Protein AF-A0A0R0KLQ6-F1 (afdb_monomer_lite)

InterPro domains:
  IPR012876 Protein of unknown function DUF1677, plant [PF07911] (2-81)
  IPR012876 Protein of unknown function DUF1677, plant [PTHR33108] (2-115)

Organism: Glycine max (NCBI:txid3847)

Sequence (141 aa):
MCTPAYIERIRQRYFGKWVCGLCAEAVKDEIVRSERVVCTQKAMAKHMNFYKNFKASGPHPNPTVHLISALRQILRRTLDSPRVRSTPKSPTKTRTKIHGSVLTTSESCFPTSLKGCDEGNTWVISWIKMEAGSRNKDKKI

Secondary structure (DSSP, 8-state):
---HHHHHHHHHHTTT----HHHHHHHHHHHHH-SS---HHHHHHHHHHHHHHHHHT-S-SSHHHHHHHHHHHHHHHHHHS-------------------------S-------TT-HHHHHHHHHHHHHHHHHHTGGG--

pLDDT: mean 73.84, std 19.43, range [35.34, 96.62]

Radius of gyration: 21.54 Å; chains: 1; bounding box: 51×51×46 Å

Structure (mmCIF, N/CA/C/O backbone):
data_AF-A0A0R0KLQ6-F1
#
_entry.id   AF-A0A0R0KLQ6-F1
#
loop_
_atom_site.group_PDB
_atom_site.id
_atom_site.type_symbol
_atom_site.label_atom_id
_atom_site.label_alt_id
_atom_site.label_comp_id
_atom_site.label_asym_id
_atom_site.label_entity_id
_atom_site.label_seq_id
_atom_site.pdbx_PDB_ins_code
_atom_site.Cartn_x
_atom_site.Cartn_y
_atom_site.Cartn_z
_atom_site.occupancy
_atom_site.B_iso_or_equiv
_atom_site.auth_seq_id
_atom_site.auth_comp_id
_atom_site.auth_asym_id
_atom_site.auth_atom_id
_atom_site.pdbx_PDB_model_num
ATOM 1 N N . MET A 1 1 ? -7.069 19.424 4.698 1.00 67.56 1 MET A N 1
ATOM 2 C CA . MET A 1 1 ? -8.050 19.223 3.606 1.00 67.56 1 MET A CA 1
ATOM 3 C C . MET A 1 1 ? -7.416 18.382 2.509 1.00 67.56 1 MET A C 1
ATOM 5 O O . MET A 1 1 ? -6.259 18.619 2.184 1.00 67.56 1 MET A O 1
ATOM 9 N N . CYS A 1 2 ? -8.128 17.390 1.971 1.00 84.31 2 CYS A N 1
ATOM 10 C CA . CYS A 1 2 ? -7.667 16.621 0.811 1.00 84.31 2 CYS A CA 1
ATOM 11 C C . CYS A 1 2 ? -7.898 17.458 -0.457 1.00 84.31 2 CYS A C 1
ATOM 13 O O . CYS A 1 2 ? -9.034 17.851 -0.714 1.00 84.31 2 CYS A O 1
ATOM 15 N N . THR A 1 3 ? -6.850 17.782 -1.220 1.00 91.88 3 THR A N 1
ATOM 16 C CA . THR A 1 3 ? -6.998 18.623 -2.419 1.00 91.88 3 THR A CA 1
ATOM 17 C C . THR A 1 3 ? -7.468 17.794 -3.620 1.00 91.88 3 THR A C 1
ATOM 19 O O . THR A 1 3 ? -7.021 16.654 -3.775 1.00 91.88 3 THR A O 1
ATOM 22 N N . PRO A 1 4 ? -8.300 18.347 -4.524 1.00 91.81 4 PRO A N 1
ATOM 23 C CA . PRO A 1 4 ? -8.695 17.654 -5.754 1.00 91.81 4 PRO A CA 1
ATOM 24 C C . PRO A 1 4 ? -7.488 17.154 -6.564 1.00 91.81 4 PRO A C 1
ATOM 26 O O . PRO A 1 4 ? -7.473 16.016 -7.021 1.00 91.81 4 PRO A O 1
ATOM 29 N N . ALA A 1 5 ? -6.418 17.954 -6.629 1.00 92.06 5 ALA A N 1
ATOM 30 C CA . ALA A 1 5 ? -5.162 17.578 -7.275 1.00 92.06 5 ALA A CA 1
ATOM 31 C C . ALA A 1 5 ? -4.455 16.384 -6.603 1.00 92.06 5 ALA A C 1
ATOM 33 O O . ALA A 1 5 ? -3.784 15.600 -7.270 1.00 92.06 5 ALA A O 1
ATOM 34 N N . TYR A 1 6 ? -4.568 16.222 -5.279 1.00 88.62 6 TYR A N 1
ATOM 35 C CA . TYR A 1 6 ? -4.061 15.028 -4.599 1.00 88.62 6 TYR A CA 1
ATOM 36 C C . TYR A 1 6 ? -4.890 13.793 -4.967 1.00 88.62 6 TYR A C 1
ATOM 38 O O . TYR A 1 6 ? -4.316 12.768 -5.327 1.00 88.62 6 TYR A O 1
ATOM 46 N N . ILE A 1 7 ? -6.223 13.900 -4.933 1.00 89.44 7 ILE A N 1
ATOM 47 C CA . ILE A 1 7 ? -7.140 12.799 -5.272 1.00 89.44 7 ILE A CA 1
ATOM 48 C C . ILE A 1 7 ? -6.895 12.314 -6.702 1.00 89.44 7 ILE A C 1
ATOM 50 O O . ILE A 1 7 ? -6.777 11.110 -6.930 1.00 89.44 7 ILE A O 1
ATOM 54 N N . GLU A 1 8 ? -6.770 13.247 -7.644 1.00 91.62 8 GLU A N 1
ATOM 55 C CA . GLU A 1 8 ? -6.558 12.938 -9.054 1.00 91.62 8 GLU A CA 1
ATOM 56 C C . GLU A 1 8 ? -5.233 12.199 -9.278 1.00 91.62 8 GLU A C 1
ATOM 58 O O . GLU A 1 8 ? -5.210 11.148 -9.914 1.00 91.62 8 GLU A O 1
ATOM 63 N N . ARG A 1 9 ? -4.142 12.637 -8.635 1.00 89.38 9 ARG A N 1
ATOM 64 C CA . ARG A 1 9 ? -2.854 11.921 -8.694 1.00 89.38 9 ARG A CA 1
ATOM 65 C C . ARG A 1 9 ? -2.939 10.489 -8.169 1.00 89.38 9 ARG A C 1
ATOM 67 O O . ARG A 1 9 ? -2.301 9.600 -8.729 1.00 89.38 9 ARG A O 1
ATOM 74 N N . ILE A 1 10 ? -3.688 10.255 -7.089 1.00 90.00 10 ILE A N 1
ATOM 75 C CA . ILE A 1 10 ? -3.882 8.902 -6.544 1.00 90.00 10 ILE A CA 1
ATOM 76 C C . ILE A 1 10 ? -4.665 8.042 -7.538 1.00 90.00 10 ILE A C 1
ATOM 78 O O . ILE A 1 10 ? -4.243 6.925 -7.832 1.00 90.00 10 ILE A O 1
ATOM 82 N N . ARG A 1 11 ? -5.757 8.566 -8.106 1.00 89.94 11 ARG A N 1
ATOM 83 C CA . ARG A 1 11 ? -6.557 7.849 -9.109 1.00 89.94 11 ARG A CA 1
ATOM 84 C C . ARG A 1 11 ? -5.743 7.513 -10.355 1.00 89.94 11 ARG A C 1
ATOM 86 O O . ARG A 1 11 ? -5.799 6.373 -10.801 1.00 89.94 11 ARG A O 1
ATOM 93 N N . GLN A 1 12 ? -4.948 8.447 -10.866 1.00 89.56 12 GLN A N 1
ATOM 94 C CA . GLN A 1 12 ? -4.078 8.208 -12.020 1.00 89.56 12 GLN A CA 1
ATOM 95 C C . GLN A 1 12 ? -3.038 7.120 -11.733 1.00 89.56 12 GLN A C 1
ATOM 97 O O . GLN A 1 12 ? -2.872 6.191 -12.516 1.00 89.56 12 GLN A O 1
ATOM 102 N N . ARG A 1 13 ? -2.375 7.185 -10.573 1.00 87.19 13 ARG A N 1
ATOM 103 C CA . ARG A 1 13 ? -1.311 6.237 -10.207 1.00 87.19 13 ARG A CA 1
ATOM 104 C C . ARG A 1 13 ? -1.813 4.818 -9.955 1.00 87.19 13 ARG A C 1
ATOM 106 O O . ARG A 1 13 ? -1.105 3.857 -10.236 1.00 87.19 13 ARG A O 1
ATOM 113 N N . TYR A 1 14 ? -3.004 4.693 -9.381 1.00 88.94 14 TYR A N 1
ATOM 114 C CA . TYR A 1 14 ? -3.546 3.422 -8.910 1.00 88.94 14 TYR A CA 1
ATOM 115 C C . TYR A 1 14 ? -4.765 2.971 -9.726 1.00 88.94 14 TYR A C 1
ATOM 117 O O . TYR A 1 14 ? -5.658 2.315 -9.191 1.00 88.94 14 TYR A O 1
ATOM 125 N N . PHE A 1 15 ? -4.821 3.302 -11.021 1.00 87.50 15 PHE A N 1
ATOM 126 C CA . PHE A 1 15 ? -5.855 2.825 -11.958 1.00 87.50 15 PHE A CA 1
ATOM 127 C C . PHE A 1 15 ? -7.290 3.047 -11.443 1.00 87.50 15 PHE A C 1
ATOM 129 O O . PHE A 1 15 ? -8.132 2.145 -11.433 1.00 87.50 15 PHE A O 1
ATOM 136 N N . GLY A 1 16 ? -7.549 4.2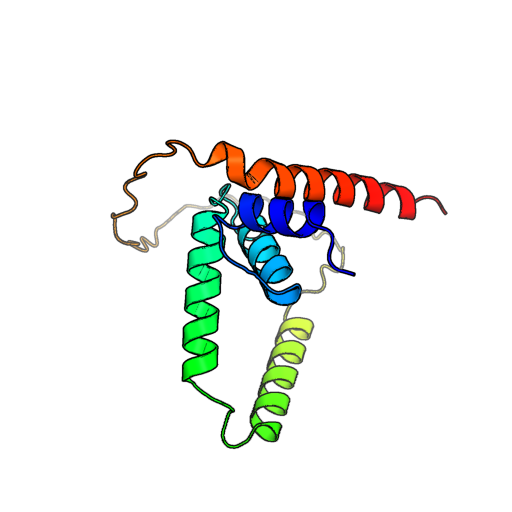41 -10.913 1.00 89.06 16 GLY A N 1
ATOM 137 C CA . GLY A 1 16 ? -8.827 4.647 -10.333 1.00 89.06 16 GLY A CA 1
ATOM 138 C C . GLY A 1 16 ? -9.137 4.044 -8.958 1.00 89.06 16 GLY A C 1
ATOM 139 O O . GLY A 1 16 ? -10.199 4.321 -8.402 1.00 89.06 16 GLY A O 1
ATOM 140 N N . LYS A 1 17 ? -8.248 3.228 -8.378 1.00 88.31 17 LYS A N 1
ATOM 141 C CA . LYS A 1 17 ? -8.435 2.638 -7.046 1.00 88.31 17 LYS A CA 1
ATOM 142 C C . LYS A 1 17 ? -7.932 3.574 -5.953 1.00 88.31 17 LYS A C 1
ATOM 144 O O . LYS A 1 17 ? -6.876 4.189 -6.069 1.00 88.31 17 LYS A O 1
ATOM 149 N N . TRP A 1 18 ? -8.682 3.640 -4.857 1.00 89.81 18 TRP A N 1
ATOM 150 C CA . TRP A 1 18 ? -8.233 4.318 -3.648 1.00 89.81 18 TRP A CA 1
ATOM 151 C C . TRP A 1 18 ? -7.315 3.401 -2.840 1.00 89.81 18 TRP A C 1
ATOM 153 O O . TRP A 1 18 ? -7.645 2.238 -2.608 1.00 89.81 18 TRP A O 1
ATOM 163 N N . VAL A 1 19 ? -6.168 3.928 -2.416 1.00 89.69 19 VAL A N 1
ATOM 164 C CA . VAL A 1 19 ? -5.125 3.181 -1.706 1.00 89.69 19 VAL A CA 1
ATOM 165 C C . VAL A 1 19 ? -4.694 3.995 -0.487 1.00 89.69 19 VAL A C 1
ATOM 167 O O . VAL A 1 19 ? -4.466 5.200 -0.598 1.00 89.69 19 VAL A O 1
ATOM 170 N N . CYS A 1 20 ? -4.604 3.363 0.687 1.00 91.06 20 CYS A N 1
ATOM 171 C CA . CYS A 1 20 ? -4.104 4.030 1.892 1.00 91.06 20 CYS A CA 1
ATOM 172 C C . CYS A 1 20 ? -2.572 4.178 1.853 1.00 91.06 20 CYS A C 1
ATOM 174 O O . CYS A 1 20 ? -1.898 3.473 1.104 1.00 91.06 20 CYS A O 1
ATOM 176 N N . GLY A 1 21 ? -2.010 5.057 2.691 1.00 90.50 21 GLY A N 1
ATOM 177 C CA . GLY A 1 21 ? -0.566 5.336 2.699 1.00 90.50 21 GLY A CA 1
ATOM 178 C C . GLY A 1 21 ? 0.310 4.086 2.862 1.00 90.50 21 GLY A C 1
ATOM 179 O O . GLY A 1 21 ? 1.273 3.917 2.126 1.00 90.50 21 GLY A O 1
ATOM 180 N N . LEU A 1 22 ? -0.070 3.157 3.745 1.00 92.69 22 LEU A N 1
ATOM 181 C CA . LEU A 1 22 ? 0.693 1.920 3.965 1.00 92.69 22 LEU A CA 1
ATOM 182 C C . LEU A 1 22 ? 0.636 0.963 2.768 1.00 92.69 22 LEU A C 1
ATOM 184 O O . LEU A 1 22 ? 1.645 0.370 2.399 1.00 92.69 22 LEU A O 1
ATOM 188 N N . CYS A 1 23 ? -0.530 0.829 2.133 1.00 93.06 23 CYS A N 1
ATOM 189 C CA . CYS A 1 23 ? -0.666 0.006 0.930 1.00 93.06 23 CYS A CA 1
ATOM 190 C C . CYS A 1 23 ? 0.104 0.619 -0.250 1.00 93.06 23 CYS A C 1
ATOM 192 O O . CYS A 1 23 ? 0.663 -0.111 -1.061 1.00 93.06 23 CYS A O 1
ATOM 194 N N . ALA A 1 24 ? 0.166 1.951 -0.339 1.00 92.06 24 ALA A N 1
ATOM 195 C CA . ALA A 1 24 ? 0.958 2.651 -1.346 1.00 92.06 24 ALA A CA 1
ATOM 196 C C . ALA A 1 24 ? 2.460 2.350 -1.203 1.00 92.06 24 ALA A C 1
ATOM 198 O O . ALA A 1 24 ? 3.110 2.029 -2.198 1.00 92.06 24 ALA A O 1
ATOM 199 N N . GLU A 1 25 ? 2.993 2.390 0.022 1.00 92.69 25 GLU A N 1
ATOM 200 C CA . GLU A 1 25 ? 4.386 2.006 0.288 1.00 92.69 25 GLU A CA 1
ATOM 201 C C . GLU A 1 25 ? 4.628 0.520 -0.000 1.00 92.69 25 GLU A C 1
ATOM 203 O O . GLU A 1 25 ? 5.575 0.181 -0.700 1.00 92.69 25 GLU A O 1
ATOM 208 N N . ALA A 1 26 ? 3.719 -0.371 0.400 1.00 92.62 26 ALA A N 1
ATOM 209 C CA . ALA A 1 26 ? 3.858 -1.799 0.113 1.00 92.62 26 ALA A CA 1
ATOM 210 C C . ALA A 1 26 ? 3.816 -2.129 -1.395 1.00 92.62 26 ALA A C 1
ATOM 212 O O . ALA A 1 26 ? 4.521 -3.027 -1.858 1.00 92.62 26 ALA A O 1
ATOM 213 N N . VAL A 1 27 ? 3.009 -1.408 -2.185 1.00 90.62 27 VAL A N 1
ATOM 214 C CA . VAL A 1 27 ? 3.013 -1.528 -3.654 1.00 90.62 27 VAL A CA 1
ATOM 215 C C . VAL A 1 27 ? 4.335 -1.029 -4.229 1.00 90.62 27 VAL A C 1
ATOM 217 O O . VAL A 1 27 ? 4.884 -1.674 -5.120 1.00 90.62 27 VAL A O 1
ATOM 220 N N . LYS A 1 28 ? 4.865 0.084 -3.714 1.00 88.62 28 LYS A N 1
ATOM 221 C CA . LYS A 1 28 ? 6.174 0.609 -4.113 1.00 88.62 28 LYS A CA 1
ATOM 222 C C . LYS A 1 28 ? 7.285 -0.407 -3.828 1.00 88.62 28 LYS A C 1
ATOM 224 O O . LYS A 1 28 ? 8.072 -0.700 -4.724 1.00 88.62 28 LYS A O 1
ATOM 229 N N . ASP A 1 29 ? 7.281 -1.014 -2.644 1.00 89.19 29 ASP A N 1
ATOM 230 C CA . ASP A 1 29 ? 8.225 -2.065 -2.259 1.00 89.19 29 ASP A CA 1
ATOM 231 C C . ASP A 1 29 ? 8.107 -3.311 -3.146 1.00 89.19 29 ASP A C 1
ATOM 233 O O . ASP A 1 29 ? 9.121 -3.891 -3.524 1.00 89.19 29 ASP A O 1
ATOM 237 N N . GLU A 1 30 ? 6.896 -3.730 -3.533 1.00 88.38 30 GLU A N 1
ATOM 238 C CA . GLU A 1 30 ? 6.706 -4.851 -4.470 1.00 88.38 30 GLU A CA 1
ATOM 239 C C . GLU A 1 30 ? 7.277 -4.540 -5.864 1.00 88.38 30 GLU A C 1
ATOM 241 O O . GLU A 1 30 ? 7.830 -5.436 -6.509 1.00 88.38 30 GLU A O 1
ATOM 246 N N . ILE A 1 31 ? 7.171 -3.287 -6.326 1.00 86.31 31 ILE A N 1
ATOM 247 C CA . ILE A 1 31 ? 7.758 -2.841 -7.599 1.00 86.31 31 ILE A CA 1
ATOM 248 C C . ILE A 1 31 ? 9.287 -2.850 -7.504 1.00 86.31 31 ILE A C 1
ATOM 250 O O . ILE A 1 31 ? 9.930 -3.392 -8.395 1.00 86.31 31 ILE A O 1
ATOM 254 N N . VAL A 1 32 ? 9.864 -2.316 -6.420 1.00 85.19 32 VAL A N 1
ATOM 255 C CA . VAL A 1 32 ? 11.323 -2.283 -6.193 1.00 85.19 32 VAL A CA 1
ATOM 256 C C . VAL A 1 32 ? 11.905 -3.687 -6.021 1.00 85.19 32 VAL A C 1
ATOM 258 O O . VAL A 1 32 ? 12.968 -3.987 -6.555 1.00 85.19 32 VAL A O 1
ATOM 261 N N . ARG A 1 33 ? 11.219 -4.562 -5.277 1.00 83.56 33 ARG A N 1
ATOM 262 C CA . ARG A 1 33 ? 11.663 -5.943 -5.033 1.00 83.56 33 ARG A CA 1
ATOM 263 C C . ARG A 1 33 ? 11.607 -6.804 -6.291 1.00 83.56 33 ARG A C 1
ATOM 265 O O . ARG A 1 33 ? 12.308 -7.810 -6.380 1.00 83.56 33 ARG A O 1
ATOM 272 N N . SER A 1 34 ? 10.750 -6.461 -7.243 1.00 77.00 34 SER A N 1
ATOM 273 C CA . SER A 1 34 ? 10.716 -7.168 -8.511 1.00 77.00 34 SER A CA 1
ATOM 274 C C . SER A 1 34 ? 11.926 -6.742 -9.348 1.00 77.00 34 SER A C 1
ATOM 276 O O . SER A 1 34 ? 11.978 -5.623 -9.835 1.00 77.00 34 SER A O 1
ATOM 278 N N . GLU A 1 35 ? 12.896 -7.641 -9.550 1.00 68.44 35 GLU A N 1
ATOM 279 C CA . GLU A 1 35 ? 14.071 -7.381 -10.411 1.00 68.44 35 GLU A CA 1
ATOM 280 C C . GLU A 1 35 ? 13.677 -7.012 -11.849 1.00 68.44 35 GLU A C 1
ATOM 282 O O . GLU A 1 35 ? 14.393 -6.317 -12.566 1.00 68.44 35 GLU A O 1
ATOM 287 N N . ARG A 1 36 ? 12.503 -7.483 -12.276 1.00 68.19 36 ARG A N 1
ATOM 288 C CA . ARG A 1 36 ? 11.861 -7.058 -13.516 1.00 68.19 36 ARG A CA 1
ATOM 289 C C . ARG A 1 36 ? 11.031 -5.827 -13.209 1.00 68.19 36 ARG A C 1
ATOM 291 O O . ARG A 1 36 ? 10.325 -5.836 -12.207 1.00 68.19 36 ARG A O 1
ATOM 298 N N . VAL A 1 37 ? 11.038 -4.848 -14.113 1.00 64.12 37 VAL A N 1
ATOM 299 C CA . VAL A 1 37 ? 10.129 -3.690 -14.117 1.00 64.12 37 VAL A CA 1
ATOM 300 C C . VAL A 1 37 ? 8.681 -4.203 -14.112 1.00 64.1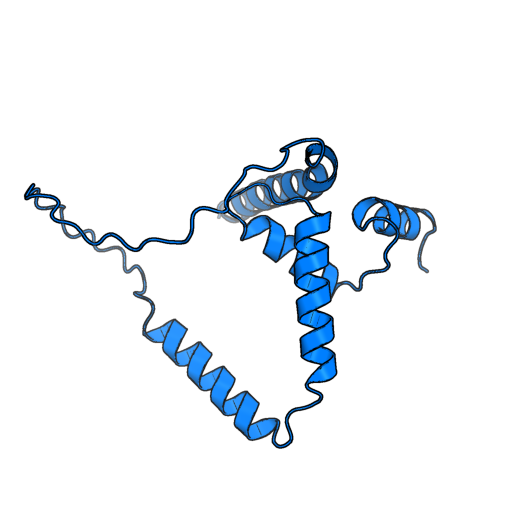2 37 VAL A C 1
ATOM 302 O O . VAL A 1 37 ? 8.051 -4.400 -15.148 1.00 64.12 37 VAL A O 1
ATOM 305 N N . VAL A 1 38 ? 8.162 -4.546 -12.933 1.00 69.69 38 VAL A N 1
ATOM 306 C CA . VAL A 1 38 ? 6.826 -5.106 -12.779 1.00 69.69 38 VAL A CA 1
ATOM 307 C C . VAL A 1 38 ? 5.860 -3.952 -12.912 1.00 69.69 38 VAL A C 1
ATOM 309 O O . VAL A 1 38 ? 5.998 -2.928 -12.253 1.00 69.69 38 VAL A O 1
ATOM 312 N N . CYS A 1 39 ? 4.882 -4.122 -13.793 1.00 78.88 39 CYS A N 1
ATOM 313 C CA . CYS A 1 39 ? 3.801 -3.171 -13.990 1.00 78.88 39 CYS A CA 1
ATOM 314 C C . CYS A 1 39 ? 3.176 -2.778 -12.648 1.00 78.88 39 CYS A C 1
ATOM 316 O O . CYS A 1 39 ? 2.809 -3.667 -11.872 1.00 78.88 39 CYS A O 1
ATOM 318 N N . THR A 1 40 ? 2.984 -1.481 -12.400 1.00 82.44 40 THR A N 1
ATOM 319 C CA . THR A 1 40 ? 2.310 -0.992 -11.184 1.00 82.44 40 THR A CA 1
ATOM 320 C C . THR A 1 40 ? 0.981 -1.717 -10.961 1.00 82.44 40 THR A C 1
ATOM 322 O O . THR A 1 40 ? 0.708 -2.165 -9.852 1.00 82.44 40 THR A O 1
ATOM 325 N N . GLN A 1 41 ? 0.209 -1.978 -12.022 1.00 86.00 41 GLN A N 1
ATOM 326 C CA . GLN A 1 41 ? -1.043 -2.737 -11.935 1.00 86.00 41 GLN A CA 1
ATOM 327 C C . GLN A 1 41 ? -0.847 -4.159 -11.391 1.00 86.00 41 GLN A C 1
ATOM 329 O O . GLN A 1 41 ? -1.643 -4.638 -10.585 1.00 86.00 41 GLN A O 1
ATOM 334 N N . LYS A 1 42 ? 0.226 -4.843 -11.803 1.00 87.44 42 LYS A N 1
ATOM 335 C CA . LYS A 1 42 ? 0.540 -6.206 -11.359 1.00 87.44 42 LYS A CA 1
ATOM 336 C C . LYS A 1 42 ? 1.029 -6.221 -9.913 1.00 87.44 42 LYS A C 1
ATOM 338 O O . LYS A 1 42 ? 0.607 -7.087 -9.150 1.00 87.44 42 LYS A O 1
ATOM 343 N N . ALA A 1 43 ? 1.870 -5.264 -9.521 1.00 89.25 43 ALA A N 1
ATOM 344 C CA . ALA A 1 43 ? 2.293 -5.101 -8.130 1.00 89.25 43 ALA A CA 1
ATOM 345 C C . ALA A 1 43 ? 1.098 -4.795 -7.214 1.00 89.25 43 ALA A C 1
ATOM 347 O O . ALA A 1 43 ? 0.921 -5.435 -6.178 1.00 89.25 43 ALA A O 1
ATOM 348 N N . MET A 1 44 ? 0.208 -3.902 -7.650 1.00 89.56 44 MET A N 1
ATOM 349 C CA . MET A 1 44 ? -1.052 -3.624 -6.969 1.00 89.56 44 MET A CA 1
ATOM 350 C C . MET A 1 44 ? -1.947 -4.852 -6.854 1.00 89.56 44 MET A C 1
ATOM 352 O O . MET A 1 44 ? -2.466 -5.116 -5.776 1.00 89.56 44 MET A O 1
ATOM 356 N N . ALA A 1 45 ? -2.148 -5.605 -7.938 1.00 89.56 45 ALA A N 1
ATOM 357 C CA . ALA A 1 45 ? -3.004 -6.788 -7.925 1.00 89.56 45 ALA A CA 1
ATOM 358 C C . ALA A 1 45 ? -2.478 -7.848 -6.947 1.00 89.56 45 ALA A C 1
ATOM 360 O O . ALA A 1 45 ? -3.246 -8.386 -6.149 1.00 89.56 45 ALA A O 1
ATOM 361 N N . LYS A 1 46 ? -1.160 -8.088 -6.951 1.00 89.62 46 LYS A N 1
ATOM 362 C CA . LYS A 1 46 ? -0.494 -8.958 -5.973 1.00 89.62 46 LYS A CA 1
ATOM 363 C C . LYS A 1 46 ? -0.722 -8.474 -4.542 1.00 89.62 46 LYS A C 1
ATOM 365 O O . LYS A 1 46 ? -1.157 -9.259 -3.702 1.00 89.62 46 LYS A O 1
ATOM 370 N N . HIS A 1 47 ? -0.469 -7.192 -4.275 1.00 92.12 47 HIS A N 1
ATOM 371 C CA . HIS A 1 47 ? -0.639 -6.622 -2.942 1.00 92.12 47 HIS A CA 1
ATOM 372 C C . HIS A 1 47 ? -2.102 -6.665 -2.479 1.00 92.12 47 HIS A C 1
ATOM 374 O O . HIS A 1 47 ? -2.382 -7.053 -1.350 1.00 92.12 47 HIS A O 1
ATOM 380 N N . MET A 1 48 ? -3.055 -6.345 -3.355 1.00 90.62 48 MET A N 1
ATOM 381 C CA . MET A 1 48 ? -4.482 -6.376 -3.035 1.00 90.62 48 MET A CA 1
ATOM 382 C C . MET A 1 48 ? -4.969 -7.799 -2.754 1.00 90.62 48 MET A C 1
ATOM 384 O O . MET A 1 48 ? -5.795 -8.001 -1.867 1.00 90.62 48 MET A O 1
ATOM 388 N N . ASN A 1 49 ? -4.452 -8.796 -3.475 1.00 91.62 49 ASN A N 1
ATOM 389 C CA . ASN A 1 49 ? -4.730 -10.199 -3.181 1.00 91.62 49 ASN A CA 1
ATOM 390 C C . ASN A 1 49 ? -4.167 -10.602 -1.810 1.00 91.62 49 ASN A C 1
ATOM 392 O O . ASN A 1 49 ? -4.885 -11.171 -0.992 1.00 91.62 49 ASN A O 1
ATOM 396 N N . PHE A 1 50 ? -2.915 -10.232 -1.525 1.00 90.81 50 PHE A N 1
ATOM 397 C CA . PHE A 1 50 ? -2.303 -10.438 -0.213 1.00 90.81 50 PHE A CA 1
ATOM 398 C C . PHE A 1 50 ? -3.133 -9.795 0.908 1.00 90.81 50 PHE A C 1
ATOM 400 O O . PHE A 1 50 ? -3.451 -10.457 1.891 1.00 90.81 50 PHE A O 1
ATOM 407 N N . TYR A 1 51 ? -3.556 -8.542 0.728 1.00 89.56 51 TYR A N 1
ATOM 408 C CA . TYR A 1 51 ? -4.374 -7.820 1.698 1.00 89.56 51 TYR A CA 1
ATOM 409 C C . TYR A 1 51 ? -5.744 -8.476 1.920 1.00 89.56 51 TYR A C 1
ATOM 411 O O . TYR A 1 51 ? -6.188 -8.599 3.060 1.00 89.56 51 TYR A O 1
ATOM 419 N N . LYS A 1 52 ? -6.414 -8.935 0.854 1.00 90.81 52 LYS A N 1
ATOM 420 C CA . LYS A 1 52 ? -7.687 -9.665 0.967 1.00 90.81 52 LYS A CA 1
ATOM 421 C C . LYS A 1 52 ? -7.530 -10.943 1.789 1.00 90.81 52 LYS A C 1
ATOM 423 O O . LYS A 1 52 ? -8.337 -11.176 2.682 1.00 90.81 52 LYS A O 1
ATOM 428 N N . ASN A 1 53 ? -6.479 -11.719 1.530 1.00 90.31 53 ASN A N 1
ATOM 429 C CA . ASN A 1 53 ? -6.191 -12.948 2.272 1.00 90.31 53 ASN A CA 1
ATOM 430 C C . ASN A 1 53 ? -5.850 -12.653 3.738 1.00 90.31 53 ASN A C 1
ATOM 432 O O . ASN A 1 53 ? -6.381 -13.302 4.633 1.00 90.31 53 ASN A O 1
ATOM 436 N N . PHE A 1 54 ? -5.037 -11.621 3.985 1.00 87.50 54 PHE A N 1
ATOM 437 C CA . PHE A 1 54 ? -4.700 -11.153 5.330 1.00 87.50 54 PHE A CA 1
ATOM 438 C C . PHE A 1 54 ? -5.936 -10.692 6.115 1.00 87.50 54 PHE A C 1
ATOM 440 O O . PHE A 1 54 ? -6.068 -10.959 7.305 1.00 87.50 54 PHE A O 1
ATOM 447 N N . LYS A 1 55 ? -6.878 -10.014 5.452 1.00 87.81 55 LYS A N 1
ATOM 448 C CA . LYS A 1 55 ? -8.144 -9.616 6.073 1.00 87.81 55 LYS A CA 1
ATOM 449 C C . LYS A 1 55 ? -9.043 -10.825 6.348 1.00 87.81 55 LYS A C 1
ATOM 451 O O . LYS A 1 55 ? -9.684 -10.871 7.393 1.00 87.81 55 LYS A O 1
ATOM 456 N N . ALA A 1 56 ? -9.094 -11.786 5.426 1.00 91.00 56 ALA A N 1
ATOM 457 C CA . ALA A 1 56 ? -9.930 -12.979 5.542 1.00 91.00 56 ALA A CA 1
ATOM 458 C C . ALA A 1 56 ? -9.468 -13.933 6.654 1.00 91.00 56 ALA A C 1
ATOM 460 O O . ALA A 1 56 ? -10.311 -14.566 7.278 1.00 91.00 56 ALA A O 1
ATOM 461 N N . SER A 1 57 ? -8.163 -14.002 6.951 1.00 87.38 57 SER A N 1
ATOM 462 C CA . SER A 1 57 ? -7.653 -14.808 8.071 1.00 87.38 57 SER A CA 1
ATOM 463 C C . SER A 1 57 ? -8.077 -14.286 9.447 1.00 87.38 57 SER A C 1
ATOM 465 O O . SER A 1 57 ? -7.937 -15.002 10.434 1.00 87.38 57 SER A O 1
ATOM 467 N N . GLY A 1 58 ? -8.589 -13.052 9.518 1.00 86.06 58 GLY A N 1
ATOM 468 C CA . GLY A 1 58 ? -8.974 -12.403 10.763 1.00 86.06 58 GLY A CA 1
ATOM 469 C C . GLY A 1 58 ? -7.796 -12.185 11.725 1.00 86.06 58 GLY A C 1
ATOM 470 O O . GLY A 1 58 ? -6.643 -12.503 11.416 1.00 86.06 58 GLY A O 1
ATOM 471 N N . PRO A 1 59 ? -8.062 -11.601 12.904 1.00 85.56 59 PRO A N 1
ATOM 472 C CA . PRO A 1 59 ? -7.086 -11.548 13.982 1.00 85.56 59 PRO A CA 1
ATOM 473 C C . PRO A 1 59 ? -6.726 -12.965 14.443 1.00 85.56 59 PRO A C 1
ATOM 475 O O . PRO A 1 59 ? -7.604 -13.805 14.630 1.00 85.56 59 PRO A O 1
ATOM 478 N N . HIS A 1 60 ? -5.438 -13.226 14.667 1.00 82.56 60 HIS A N 1
ATOM 479 C CA . HIS A 1 60 ? -5.003 -14.501 15.235 1.00 82.56 60 HIS A CA 1
ATOM 480 C C . HIS A 1 60 ? -5.632 -14.690 16.632 1.00 82.56 60 HIS A C 1
ATOM 482 O O . HIS A 1 60 ? -5.581 -13.746 17.425 1.00 82.56 60 HIS A O 1
ATOM 488 N N . PRO A 1 61 ? -6.162 -15.880 16.983 1.00 87.50 61 PRO A N 1
ATOM 489 C CA . PRO A 1 61 ? -6.851 -16.108 18.262 1.00 87.50 61 PRO A CA 1
ATOM 490 C C . PRO A 1 61 ? -5.962 -15.840 19.483 1.00 87.50 61 PRO A C 1
ATOM 492 O O . PRO A 1 61 ? -6.451 -15.488 20.551 1.00 87.50 61 PRO A O 1
ATOM 495 N N . ASN A 1 62 ? -4.643 -15.970 19.322 1.00 91.50 62 ASN A N 1
ATOM 496 C CA . ASN A 1 62 ? -3.661 -15.573 20.325 1.00 91.50 62 ASN A CA 1
ATOM 497 C C . ASN A 1 62 ? -2.639 -14.590 19.718 1.00 91.50 62 ASN A C 1
ATOM 499 O O . ASN A 1 62 ? -1.610 -15.030 19.188 1.00 91.50 62 ASN A O 1
ATOM 503 N N . PRO A 1 63 ? -2.918 -13.275 19.720 1.00 91.69 63 PRO A N 1
ATOM 504 C CA . PRO A 1 63 ? -2.060 -12.288 19.068 1.00 91.69 63 PRO A CA 1
ATOM 505 C C . PRO A 1 63 ? -0.693 -12.163 19.754 1.00 91.69 63 PRO A C 1
ATOM 507 O O . PRO A 1 63 ? 0.317 -11.997 19.071 1.00 91.69 63 PRO A O 1
ATOM 510 N N . THR A 1 64 ? -0.632 -12.315 21.081 1.00 94.31 64 THR A N 1
ATOM 511 C CA . THR A 1 64 ? 0.610 -12.210 21.862 1.00 94.31 64 THR A CA 1
ATOM 512 C C . THR A 1 64 ? 1.596 -13.319 21.508 1.00 94.31 64 THR A C 1
ATOM 514 O O . THR A 1 64 ? 2.757 -13.040 21.212 1.00 94.31 64 THR A O 1
ATOM 517 N N . VAL A 1 65 ? 1.147 -14.578 21.474 1.00 93.75 65 VAL A N 1
ATOM 518 C CA . VAL A 1 65 ? 2.011 -15.714 21.107 1.00 93.75 65 VAL A CA 1
ATOM 519 C C . VAL A 1 65 ? 2.492 -15.589 19.661 1.00 93.75 65 VAL A C 1
ATOM 521 O O . VAL A 1 65 ? 3.670 -15.827 19.382 1.00 93.75 65 VAL A O 1
ATOM 524 N N . HIS A 1 66 ? 1.618 -15.155 18.747 1.00 91.50 66 HIS A N 1
ATOM 525 C CA . HIS A 1 66 ? 1.992 -14.922 17.353 1.00 91.50 66 HIS A CA 1
ATOM 526 C C . HIS A 1 66 ? 3.038 -13.804 17.218 1.00 91.50 66 HIS A C 1
ATOM 528 O O . HIS A 1 66 ? 4.031 -13.978 16.513 1.00 91.50 66 HIS A O 1
ATOM 534 N N . LEU A 1 67 ? 2.877 -12.692 17.944 1.00 94.62 67 LEU A N 1
ATOM 535 C CA . LEU A 1 67 ? 3.851 -11.599 17.972 1.00 94.62 67 LEU A CA 1
ATOM 536 C C . LEU A 1 67 ? 5.209 -12.063 18.513 1.00 94.62 67 LEU A C 1
ATOM 538 O O . LEU A 1 67 ? 6.234 -11.806 17.885 1.00 94.62 67 LEU A O 1
ATOM 542 N N . ILE A 1 68 ? 5.231 -12.800 19.630 1.00 95.44 68 ILE A N 1
ATOM 543 C CA . ILE A 1 68 ? 6.469 -13.360 20.196 1.00 95.44 68 ILE A CA 1
ATOM 544 C C . ILE A 1 68 ? 7.157 -14.277 19.176 1.00 95.44 68 ILE A C 1
ATOM 546 O O . ILE A 1 68 ? 8.372 -14.197 18.988 1.00 95.44 68 ILE A O 1
ATOM 550 N N . SER A 1 69 ? 6.396 -15.135 18.489 1.00 94.88 69 SER A N 1
ATOM 551 C CA . SER A 1 69 ? 6.925 -16.023 17.448 1.00 94.88 69 SER A CA 1
ATOM 552 C C . SER A 1 69 ? 7.513 -15.244 16.264 1.00 94.88 69 SER A C 1
ATOM 554 O O . SER A 1 69 ? 8.638 -15.524 15.839 1.00 94.88 69 SER A O 1
ATOM 556 N N . ALA A 1 70 ? 6.800 -14.222 15.781 1.00 94.19 70 ALA A N 1
ATOM 557 C CA . ALA A 1 70 ? 7.243 -13.358 14.691 1.00 94.19 70 ALA A CA 1
ATOM 558 C C . ALA A 1 70 ? 8.533 -12.606 15.050 1.00 94.19 70 ALA A C 1
ATOM 5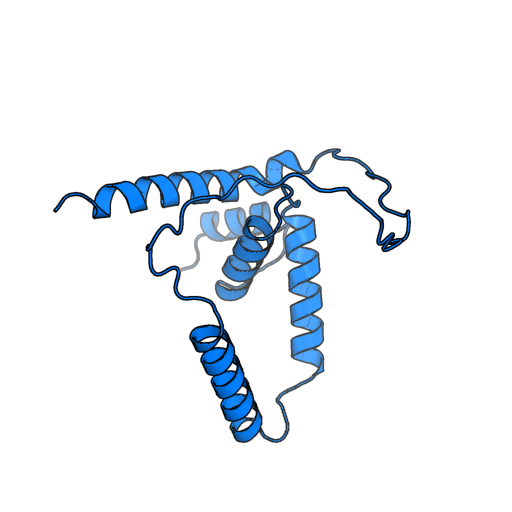60 O O . ALA A 1 70 ? 9.502 -12.643 14.293 1.00 94.19 70 ALA A O 1
ATOM 561 N N . LEU A 1 71 ? 8.594 -12.001 16.240 1.00 96.62 71 LEU A N 1
ATOM 562 C CA . LEU A 1 71 ? 9.791 -11.312 16.726 1.00 96.62 71 LEU A CA 1
ATOM 563 C C . LEU A 1 71 ? 10.975 -12.270 16.874 1.00 96.62 71 LEU A C 1
ATOM 565 O O . LEU A 1 71 ? 12.074 -11.963 16.418 1.00 96.62 71 LEU A O 1
ATOM 569 N N . ARG A 1 72 ? 10.757 -13.472 17.423 1.00 95.56 72 ARG A N 1
ATOM 570 C CA . ARG A 1 72 ? 11.796 -14.513 17.483 1.00 95.56 72 ARG A CA 1
ATOM 571 C C . ARG A 1 72 ? 12.311 -14.884 16.092 1.00 95.56 72 ARG A C 1
ATOM 573 O O . ARG A 1 72 ? 13.507 -15.104 15.928 1.00 95.56 72 ARG A O 1
ATOM 580 N N . GLN A 1 73 ? 11.436 -14.961 15.091 1.00 95.00 73 GLN A N 1
ATOM 581 C CA . GLN A 1 73 ? 11.835 -15.253 13.715 1.00 95.00 73 GLN A CA 1
ATOM 582 C C . GLN A 1 73 ? 12.642 -14.104 13.087 1.00 95.00 73 GLN A C 1
ATOM 584 O O . GLN A 1 73 ? 13.639 -14.368 12.417 1.00 95.00 73 GLN A O 1
ATOM 589 N N . ILE A 1 74 ? 12.253 -12.849 13.331 1.00 94.19 74 ILE A N 1
ATOM 590 C CA . ILE A 1 74 ? 12.996 -11.658 12.885 1.00 94.19 74 ILE A CA 1
ATOM 591 C C . ILE A 1 74 ? 14.393 -11.620 13.520 1.00 94.19 74 ILE A C 1
ATOM 593 O O . ILE A 1 74 ? 15.384 -11.410 12.816 1.00 94.19 74 ILE A O 1
ATOM 597 N N . LEU A 1 75 ? 14.490 -11.881 14.828 1.00 93.69 75 LEU A N 1
ATOM 598 C CA . LEU A 1 75 ? 15.764 -11.931 15.549 1.00 93.69 75 LEU A CA 1
ATOM 599 C C . LEU A 1 75 ? 16.674 -13.032 15.000 1.00 93.69 75 LEU A C 1
ATOM 601 O O . LEU A 1 75 ? 17.831 -12.756 14.701 1.00 93.69 75 LEU A O 1
ATOM 605 N N . ARG A 1 76 ? 16.144 -14.244 14.781 1.00 92.56 76 ARG A N 1
ATOM 606 C CA . ARG A 1 76 ? 16.898 -15.343 14.155 1.00 92.56 76 ARG A CA 1
ATOM 607 C C . ARG A 1 76 ? 17.440 -14.953 12.786 1.00 92.56 76 ARG A C 1
ATOM 609 O O . ARG A 1 76 ? 18.641 -15.021 12.581 1.00 92.56 76 ARG A O 1
ATOM 616 N N . ARG A 1 77 ? 16.601 -14.418 11.891 1.00 89.62 77 ARG A N 1
ATOM 617 C CA . ARG A 1 77 ? 17.063 -13.964 10.565 1.00 89.62 77 ARG A CA 1
ATOM 618 C C . ARG A 1 77 ? 18.151 -12.896 10.639 1.00 89.62 77 ARG A C 1
ATOM 620 O O . ARG A 1 77 ? 19.072 -12.918 9.831 1.00 89.62 77 ARG A O 1
ATOM 627 N N . THR A 1 78 ? 18.056 -11.980 11.597 1.00 90.12 78 THR A N 1
ATOM 628 C CA . THR A 1 78 ? 19.056 -10.917 11.786 1.00 90.12 78 THR A CA 1
ATOM 629 C C . THR A 1 78 ? 20.385 -11.453 12.332 1.00 90.12 78 THR A C 1
ATOM 631 O O . THR A 1 78 ? 21.436 -10.895 12.021 1.00 90.12 78 THR A O 1
ATOM 634 N N . LEU A 1 79 ? 20.351 -12.516 13.141 1.00 88.06 79 LEU A N 1
ATOM 635 C CA . LEU A 1 79 ? 21.542 -13.156 13.709 1.00 88.06 79 LEU A CA 1
ATOM 636 C C . LEU A 1 79 ? 22.188 -14.172 12.752 1.00 88.06 79 LEU A C 1
ATOM 638 O O . LEU A 1 79 ? 23.412 -14.241 12.698 1.00 88.06 79 LEU A O 1
ATOM 642 N N . ASP A 1 80 ? 21.378 -14.916 11.993 1.00 83.00 80 ASP A N 1
ATOM 643 C CA . ASP A 1 80 ? 21.826 -15.930 11.028 1.00 83.00 80 ASP A CA 1
ATOM 644 C C . ASP A 1 80 ? 22.286 -15.315 9.701 1.00 83.00 80 ASP A C 1
ATOM 646 O O . ASP A 1 80 ? 23.084 -15.916 8.980 1.00 83.00 80 ASP A O 1
ATOM 650 N N . SER A 1 81 ? 21.797 -14.118 9.352 1.00 71.88 81 SER A N 1
ATOM 651 C CA . SER A 1 81 ? 22.343 -13.370 8.223 1.00 71.88 81 SER A CA 1
ATOM 652 C C . SER A 1 81 ? 23.821 -13.118 8.504 1.00 71.88 81 SER A C 1
ATOM 654 O O . SER A 1 81 ? 24.125 -12.463 9.508 1.00 71.88 81 SER A O 1
ATOM 656 N N . PRO A 1 82 ? 24.752 -13.553 7.631 1.00 67.88 82 PRO A N 1
ATOM 657 C CA . PRO A 1 82 ? 26.139 -13.160 7.756 1.00 67.88 82 PRO A CA 1
ATOM 658 C C . PRO A 1 82 ? 26.150 -11.638 7.799 1.00 67.88 82 PRO A C 1
ATOM 660 O O . PRO A 1 82 ? 25.826 -10.975 6.810 1.00 67.88 82 PRO A O 1
ATOM 663 N N . ARG A 1 83 ? 26.488 -11.053 8.955 1.00 58.25 83 ARG A N 1
ATOM 664 C CA . ARG A 1 83 ? 27.005 -9.691 8.950 1.00 58.25 83 ARG A CA 1
ATOM 665 C C . ARG A 1 83 ? 28.132 -9.775 7.943 1.00 58.25 83 ARG A C 1
ATOM 667 O O . ARG A 1 83 ? 29.063 -10.549 8.163 1.00 58.25 83 ARG A O 1
ATOM 674 N N . VAL A 1 84 ? 28.012 -9.061 6.827 1.00 52.78 84 VAL A N 1
ATOM 675 C CA . VAL A 1 84 ? 29.115 -8.854 5.894 1.00 52.78 84 VAL A CA 1
ATOM 676 C C . VAL A 1 84 ? 30.147 -8.051 6.678 1.00 52.78 84 VAL A C 1
ATOM 678 O O . VAL A 1 84 ? 30.264 -6.838 6.564 1.00 52.78 84 VAL A O 1
ATOM 681 N N . ARG A 1 85 ? 30.841 -8.730 7.591 1.00 52.62 85 ARG A N 1
ATOM 682 C CA . ARG A 1 85 ? 32.078 -8.273 8.157 1.00 52.62 85 ARG A CA 1
ATOM 683 C C . ARG A 1 85 ? 33.018 -8.403 6.986 1.00 52.62 85 ARG A C 1
ATOM 685 O O . ARG A 1 85 ? 33.373 -9.503 6.575 1.00 52.62 85 ARG A O 1
ATOM 692 N N . SER A 1 86 ? 33.288 -7.257 6.389 1.00 44.44 86 SER A N 1
ATOM 693 C CA . SER A 1 86 ? 34.319 -7.025 5.403 1.00 44.44 86 SER A CA 1
ATOM 694 C C . SER A 1 86 ? 35.660 -7.501 5.957 1.00 44.44 86 SER A C 1
ATOM 696 O O . SER A 1 86 ? 36.449 -6.728 6.485 1.00 44.44 86 SER A O 1
ATOM 698 N N . THR A 1 87 ? 35.917 -8.798 5.861 1.00 49.81 87 THR A N 1
ATOM 699 C CA . THR A 1 87 ? 37.263 -9.345 5.805 1.00 49.81 87 THR A CA 1
ATOM 700 C C . THR A 1 87 ? 37.328 -10.157 4.514 1.00 49.81 87 THR A C 1
ATOM 702 O O . THR A 1 87 ? 36.773 -11.255 4.440 1.00 49.81 87 THR A O 1
ATOM 705 N N . PRO A 1 88 ? 37.907 -9.599 3.436 1.00 48.81 88 PRO A N 1
ATOM 706 C CA . PRO A 1 88 ? 38.015 -10.315 2.178 1.00 48.81 88 PRO A CA 1
ATOM 707 C C . PRO A 1 88 ? 38.952 -11.505 2.393 1.00 48.81 88 PRO A C 1
ATOM 709 O O . PRO A 1 88 ? 40.159 -11.341 2.543 1.00 48.81 88 PRO A O 1
ATOM 712 N N . LYS A 1 89 ? 38.404 -12.722 2.427 1.00 42.50 89 LYS A N 1
ATOM 713 C CA . LYS A 1 89 ? 39.211 -13.916 2.177 1.00 42.50 89 LYS A CA 1
ATOM 714 C C . LYS A 1 89 ? 39.412 -13.994 0.667 1.00 42.50 89 LYS A C 1
ATOM 716 O O . LYS A 1 89 ? 38.438 -14.090 -0.076 1.00 42.50 89 LYS A O 1
ATOM 721 N N . SER A 1 90 ? 40.668 -13.872 0.240 1.00 43.22 90 SER A N 1
ATOM 722 C CA . SER A 1 90 ? 41.102 -13.946 -1.157 1.00 43.22 90 SER A CA 1
ATOM 723 C C . SER A 1 90 ? 40.409 -15.074 -1.937 1.00 43.22 90 SER A C 1
ATOM 725 O O . SER A 1 90 ? 40.308 -16.187 -1.416 1.00 43.22 90 SER A O 1
ATOM 727 N N . PRO A 1 91 ? 39.985 -14.842 -3.195 1.00 52.03 91 PRO A N 1
ATOM 728 C CA . PRO A 1 91 ? 39.421 -15.887 -4.041 1.00 52.03 91 PRO A CA 1
ATOM 729 C C . PRO A 1 91 ? 40.513 -16.867 -4.491 1.00 52.03 91 PRO A C 1
ATOM 731 O O . PRO A 1 91 ? 41.277 -16.584 -5.416 1.00 52.03 91 PRO A O 1
ATOM 734 N N . THR A 1 92 ? 40.588 -18.046 -3.872 1.00 42.62 92 THR A N 1
ATOM 735 C CA . THR A 1 92 ? 41.424 -19.135 -4.390 1.00 42.62 92 THR A CA 1
ATOM 736 C C . THR A 1 92 ? 40.694 -19.810 -5.550 1.00 42.62 92 THR A C 1
ATOM 738 O O . THR A 1 92 ? 39.739 -20.566 -5.394 1.00 42.62 92 THR A O 1
ATOM 741 N N . LYS A 1 93 ? 41.147 -19.464 -6.749 1.00 39.34 93 LYS A N 1
ATOM 742 C CA . LYS A 1 93 ? 40.682 -19.900 -8.064 1.00 39.34 93 LYS A CA 1
ATOM 743 C C . LYS A 1 93 ? 40.862 -21.419 -8.227 1.00 39.34 93 LYS A C 1
ATOM 745 O O . LYS A 1 93 ? 41.956 -21.865 -8.542 1.00 39.34 93 LYS A O 1
ATOM 750 N N . THR A 1 94 ? 39.808 -22.220 -8.073 1.00 39.59 94 THR A N 1
ATOM 751 C CA . THR A 1 94 ? 39.798 -23.613 -8.565 1.00 39.59 94 THR A CA 1
ATOM 752 C C . THR A 1 94 ? 38.513 -23.898 -9.340 1.00 39.59 94 THR A C 1
ATOM 754 O O . THR A 1 94 ? 37.418 -24.021 -8.800 1.00 39.59 94 THR A O 1
ATOM 757 N N . ARG A 1 95 ? 38.667 -23.931 -10.669 1.00 40.66 95 ARG A N 1
ATOM 758 C CA . ARG A 1 95 ? 37.667 -24.370 -11.645 1.00 40.66 95 ARG A CA 1
ATOM 759 C C . ARG A 1 95 ? 37.488 -25.880 -11.500 1.00 40.66 95 ARG A C 1
ATOM 761 O O . ARG A 1 95 ? 38.394 -26.606 -11.893 1.00 40.66 95 ARG A O 1
ATOM 768 N N . THR A 1 96 ? 36.314 -26.356 -11.091 1.00 38.62 96 THR A N 1
ATOM 769 C CA . THR A 1 96 ? 35.930 -27.740 -11.409 1.00 38.62 96 THR A CA 1
ATOM 770 C C . THR A 1 96 ? 34.419 -27.918 -11.531 1.00 38.62 96 THR A C 1
ATOM 772 O O . THR A 1 96 ? 33.693 -27.954 -10.550 1.00 38.62 96 THR A O 1
ATOM 775 N N . LYS A 1 97 ? 34.012 -28.015 -12.801 1.00 35.34 97 LYS A N 1
ATOM 776 C CA . LYS A 1 97 ? 32.988 -28.886 -13.397 1.00 35.34 97 LYS A CA 1
ATOM 777 C C . LYS A 1 97 ? 31.577 -28.891 -12.791 1.00 35.34 97 LYS A C 1
ATOM 779 O O . LYS A 1 97 ? 31.255 -29.590 -11.841 1.00 35.34 97 LYS A O 1
ATOM 784 N N . ILE A 1 98 ? 30.738 -28.174 -13.530 1.00 39.94 98 ILE A N 1
ATOM 785 C CA . ILE A 1 98 ? 29.295 -28.312 -13.701 1.00 39.94 98 ILE A CA 1
ATOM 786 C C . ILE A 1 98 ? 28.922 -29.801 -13.842 1.00 39.94 98 ILE A C 1
ATOM 788 O O . ILE A 1 98 ? 29.213 -30.412 -14.864 1.00 39.94 98 ILE A O 1
ATOM 792 N N . HIS A 1 99 ? 28.265 -30.364 -12.831 1.00 39.56 99 HIS A N 1
ATOM 793 C CA . HIS A 1 99 ? 27.374 -31.517 -12.966 1.00 39.56 99 HIS A CA 1
ATOM 794 C C . HIS A 1 99 ? 26.056 -31.159 -12.282 1.00 39.56 99 HIS A C 1
ATOM 796 O O . HIS A 1 99 ? 26.030 -30.470 -11.265 1.00 39.56 99 HIS A O 1
ATOM 802 N N . GLY A 1 100 ? 24.973 -31.528 -12.954 1.00 35.81 100 GLY A N 1
ATOM 803 C CA . GLY A 1 100 ? 23.671 -30.896 -12.854 1.00 35.81 100 GLY A CA 1
ATOM 804 C C . GLY A 1 100 ? 22.970 -30.968 -11.503 1.00 35.81 100 GLY A C 1
ATOM 805 O O . GLY A 1 100 ? 23.114 -31.903 -10.726 1.00 35.81 100 GLY A O 1
ATOM 806 N N . SER A 1 101 ? 22.074 -30.006 -11.323 1.00 42.50 101 SER A N 1
ATOM 807 C CA . SER A 1 101 ? 20.750 -30.301 -10.796 1.00 42.50 101 SER A CA 1
ATOM 808 C C . SER A 1 101 ? 19.750 -29.478 -11.593 1.00 42.50 101 SER A C 1
ATOM 810 O O . SER A 1 101 ? 19.663 -28.255 -11.481 1.00 42.50 101 SER A O 1
ATOM 812 N N . VAL A 1 102 ? 19.074 -30.178 -12.495 1.00 42.03 102 VAL A N 1
ATOM 813 C CA . VAL A 1 102 ? 17.911 -29.709 -13.231 1.00 42.03 102 VAL A CA 1
ATOM 814 C C . VAL A 1 102 ? 16.777 -29.612 -12.212 1.00 42.03 102 VAL A C 1
ATOM 816 O O . VAL A 1 102 ? 16.169 -30.616 -11.859 1.00 42.03 102 VAL A O 1
ATOM 819 N N . LEU A 1 103 ? 16.492 -28.407 -11.722 1.00 48.03 103 LEU A N 1
ATOM 820 C CA . LEU A 1 103 ? 15.181 -28.106 -11.158 1.00 48.03 103 LEU A CA 1
ATOM 821 C C . LEU A 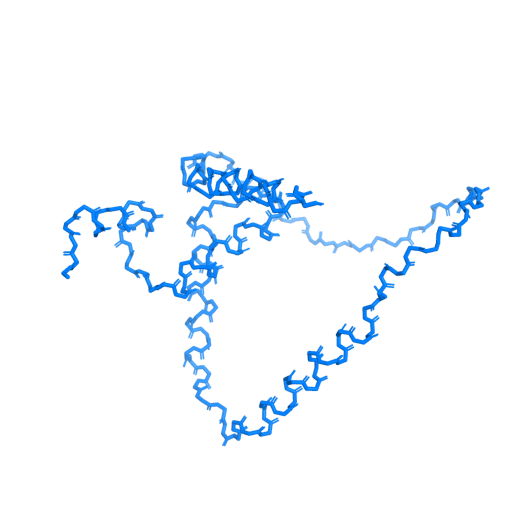1 103 ? 14.326 -27.569 -12.300 1.00 48.03 103 LEU A C 1
ATOM 823 O O . LEU A 1 103 ? 14.370 -26.385 -12.635 1.00 48.03 103 LEU A O 1
ATOM 827 N N . THR A 1 104 ? 13.583 -28.481 -12.924 1.00 41.34 104 THR A N 1
ATOM 828 C CA . THR A 1 104 ? 12.501 -28.198 -13.866 1.00 41.34 104 THR A CA 1
ATOM 829 C C . THR A 1 104 ? 11.463 -27.310 -13.183 1.00 41.34 104 THR A C 1
ATOM 831 O O . THR A 1 104 ? 10.513 -27.792 -12.568 1.00 41.34 104 THR A O 1
ATOM 834 N N . THR A 1 105 ? 11.641 -25.994 -13.257 1.00 47.31 105 THR A N 1
ATOM 835 C CA . THR A 1 105 ? 10.535 -25.076 -12.993 1.00 47.31 105 THR A CA 1
ATOM 836 C C . THR A 1 105 ? 9.725 -25.039 -14.277 1.00 47.31 105 THR A C 1
ATOM 838 O O . THR A 1 105 ? 10.264 -24.698 -15.326 1.00 47.31 105 THR A O 1
ATOM 841 N N . SER A 1 106 ? 8.472 -25.484 -14.195 1.00 40.59 106 SER A N 1
ATOM 842 C CA . SER A 1 106 ? 7.549 -25.663 -15.316 1.00 40.59 106 SER A CA 1
ATOM 843 C C . SER A 1 106 ? 7.644 -24.543 -16.353 1.00 40.59 106 SER A C 1
ATOM 845 O O . SER A 1 106 ? 7.487 -23.360 -16.027 1.00 40.59 106 SER A O 1
ATOM 847 N N . GLU A 1 107 ? 7.841 -24.937 -17.609 1.00 51.44 107 GLU A N 1
ATOM 848 C CA . GLU A 1 107 ? 7.752 -24.071 -18.777 1.00 51.44 107 GLU A CA 1
ATOM 849 C C . GLU A 1 107 ? 6.310 -23.597 -18.978 1.00 51.44 107 GLU A C 1
ATOM 851 O O . GLU A 1 107 ? 5.536 -24.124 -19.767 1.00 51.44 107 GLU A O 1
ATOM 856 N N . SER A 1 108 ? 5.933 -22.558 -18.246 1.00 51.38 108 SER A N 1
ATOM 857 C CA . SER A 1 108 ? 4.856 -21.665 -18.662 1.00 51.38 108 SER A CA 1
ATOM 858 C C . SER A 1 108 ? 5.214 -20.226 -18.301 1.00 51.38 108 SER A C 1
ATOM 860 O O . SER A 1 108 ? 4.433 -19.481 -17.714 1.00 51.38 108 SER A O 1
ATOM 862 N N . CYS A 1 109 ? 6.437 -19.818 -18.632 1.00 49.28 109 CYS A N 1
ATOM 863 C CA . CYS A 1 109 ? 6.796 -18.408 -18.717 1.00 49.28 109 CYS A CA 1
ATOM 864 C C . CYS A 1 109 ? 6.731 -17.977 -20.180 1.00 49.28 109 CYS A C 1
ATOM 866 O O . CYS A 1 109 ? 7.725 -17.512 -20.726 1.00 49.28 109 CYS A O 1
ATOM 868 N N . PHE A 1 110 ? 5.566 -18.114 -20.821 1.00 43.28 110 PHE A N 1
ATOM 869 C CA . PHE A 1 110 ? 5.308 -17.310 -22.011 1.00 43.28 110 PHE A CA 1
ATOM 870 C C . PHE A 1 110 ? 5.517 -15.844 -21.606 1.00 43.28 110 PHE A C 1
ATOM 872 O O . PHE A 1 110 ? 4.826 -15.376 -20.689 1.00 43.28 110 PHE A O 1
ATOM 879 N N . PRO A 1 111 ? 6.448 -15.101 -22.233 1.00 45.28 111 PRO A N 1
ATOM 880 C CA . PRO A 1 111 ? 6.523 -13.661 -22.072 1.00 45.28 111 PRO A CA 1
ATOM 881 C C . PRO A 1 111 ? 5.315 -13.077 -22.806 1.00 45.28 111 PRO A C 1
ATOM 883 O O . PRO A 1 111 ? 5.407 -12.593 -23.929 1.00 45.28 111 PRO A O 1
ATOM 886 N N . THR A 1 112 ? 4.140 -13.191 -22.186 1.00 46.50 112 THR A N 1
ATOM 887 C CA . THR A 1 112 ? 2.920 -12.588 -22.705 1.00 46.50 112 THR A CA 1
ATOM 888 C C . THR A 1 112 ? 3.093 -11.091 -22.552 1.00 46.50 112 THR A C 1
ATOM 890 O O . THR A 1 112 ? 2.901 -10.541 -21.473 1.00 46.50 112 THR A O 1
ATOM 893 N N . SER A 1 113 ? 3.509 -10.475 -23.654 1.00 44.31 113 SER A N 1
ATOM 894 C CA . SER A 1 113 ? 3.427 -9.052 -23.934 1.00 44.31 113 SER A CA 1
ATOM 895 C C . SER A 1 113 ? 3.999 -8.136 -22.850 1.00 44.31 113 SER A C 1
ATOM 897 O O . SER A 1 113 ? 3.313 -7.685 -21.941 1.00 44.31 113 SER A O 1
ATOM 899 N N . LEU A 1 114 ? 5.225 -7.677 -23.097 1.00 47.00 114 LEU A N 1
ATOM 900 C CA . LEU A 1 114 ? 5.728 -6.378 -22.635 1.00 47.00 114 LEU A CA 1
ATOM 901 C C . LEU A 1 114 ? 4.930 -5.186 -23.228 1.00 47.00 114 LEU A C 1
ATOM 903 O O . LEU A 1 114 ? 5.380 -4.049 -23.163 1.00 47.00 114 LEU A O 1
ATOM 907 N N . LYS A 1 115 ? 3.745 -5.414 -23.819 1.00 46.62 115 LYS A N 1
ATOM 908 C CA . LYS A 1 115 ? 2.886 -4.356 -24.355 1.00 46.62 115 LYS A CA 1
ATOM 909 C C . LYS A 1 115 ? 2.334 -3.526 -23.195 1.00 46.62 115 LYS A C 1
ATOM 911 O O . LYS A 1 115 ? 1.385 -3.928 -22.531 1.00 46.62 115 LYS A O 1
ATOM 916 N N . GLY A 1 116 ? 2.928 -2.353 -22.998 1.00 49.44 116 GLY A N 1
ATOM 917 C CA . GLY A 1 116 ? 2.244 -1.198 -22.423 1.00 49.44 116 GLY A CA 1
ATOM 918 C C . GLY A 1 116 ? 2.250 -1.080 -20.901 1.00 49.44 116 GLY A C 1
ATOM 919 O O . GLY A 1 116 ? 1.299 -0.543 -20.346 1.00 49.44 116 GLY A O 1
ATOM 920 N N . CYS A 1 117 ? 3.295 -1.542 -20.212 1.00 55.38 117 CYS A N 1
ATOM 921 C CA . CYS A 1 117 ? 3.452 -1.276 -18.773 1.00 55.38 117 CYS A CA 1
ATOM 922 C C . CYS A 1 117 ? 4.485 -0.185 -18.445 1.00 55.38 117 CYS A C 1
ATOM 924 O O . CYS A 1 117 ? 4.764 0.050 -17.267 1.00 55.38 117 CYS A O 1
ATOM 926 N N . ASP A 1 118 ? 5.025 0.494 -19.459 1.00 53.03 118 ASP A N 1
ATOM 927 C CA . ASP A 1 118 ? 6.099 1.476 -19.292 1.00 53.03 118 ASP A CA 1
ATOM 928 C C . ASP A 1 118 ? 5.633 2.750 -18.571 1.00 53.03 118 ASP A C 1
ATOM 930 O O . ASP A 1 118 ? 6.364 3.298 -17.745 1.00 53.03 118 ASP A O 1
ATOM 934 N N . GLU A 1 119 ? 4.388 3.187 -18.783 1.00 55.25 119 GLU A N 1
ATOM 935 C CA . GLU A 1 119 ? 3.902 4.456 -18.221 1.00 55.25 119 GLU A CA 1
ATOM 936 C C . GLU A 1 119 ? 3.751 4.413 -16.695 1.00 55.25 119 GLU A C 1
ATOM 938 O O . GLU A 1 119 ? 4.131 5.356 -15.992 1.00 55.25 119 GLU A O 1
ATOM 943 N N . GLY A 1 120 ? 3.263 3.290 -16.155 1.00 57.53 120 GLY A N 1
ATOM 944 C CA . GLY A 1 120 ? 2.911 3.172 -14.740 1.00 57.53 120 GLY A CA 1
ATOM 945 C C . GLY 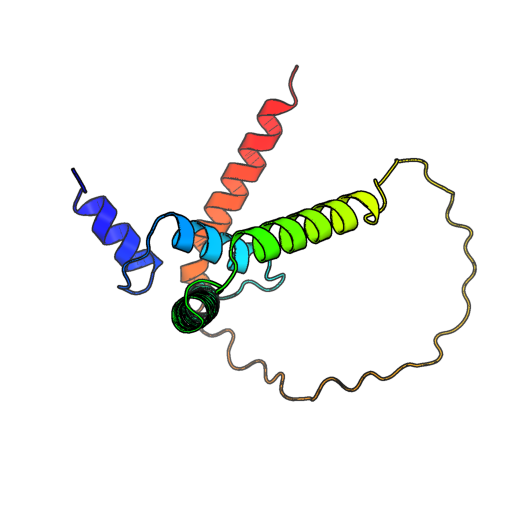A 1 120 ? 4.103 3.226 -13.784 1.00 57.53 120 GLY A C 1
ATOM 946 O O . GLY A 1 120 ? 3.927 3.572 -12.622 1.00 57.53 120 GLY A O 1
ATOM 947 N N . ASN A 1 121 ? 5.315 2.917 -14.248 1.00 66.44 121 ASN A N 1
ATOM 948 C CA . ASN A 1 121 ? 6.490 2.772 -13.380 1.00 66.44 121 ASN A CA 1
ATOM 949 C C . ASN A 1 121 ? 7.397 4.011 -13.356 1.00 66.44 121 ASN A C 1
ATOM 951 O O . ASN A 1 121 ? 8.302 4.098 -12.523 1.00 66.44 121 ASN A O 1
ATOM 955 N N . THR A 1 122 ? 7.132 4.995 -14.220 1.00 71.81 122 THR A N 1
ATOM 956 C CA . THR A 1 122 ? 7.906 6.243 -14.338 1.00 71.81 122 THR A CA 1
ATOM 957 C C . THR A 1 122 ? 8.038 6.989 -13.008 1.00 71.81 122 THR A C 1
ATOM 959 O O . THR A 1 122 ? 9.119 7.466 -12.664 1.00 71.81 122 THR A O 1
ATOM 962 N N . TRP A 1 123 ? 6.972 7.038 -12.204 1.00 77.69 123 TRP A N 1
ATOM 963 C CA . TRP A 1 123 ? 6.985 7.716 -10.905 1.00 77.69 123 TRP A CA 1
ATOM 964 C C . TRP A 1 123 ? 7.807 6.969 -9.847 1.00 77.69 123 TRP A C 1
ATOM 966 O O . TRP A 1 123 ? 8.443 7.621 -9.021 1.00 77.69 123 TRP A O 1
ATOM 976 N N . VAL A 1 124 ? 7.825 5.628 -9.868 1.00 77.25 124 VAL A N 1
ATOM 977 C CA . VAL A 1 124 ? 8.658 4.831 -8.951 1.00 77.25 124 VAL A CA 1
ATOM 978 C C . VAL A 1 124 ? 10.120 5.004 -9.318 1.00 77.25 124 VAL A C 1
ATOM 980 O O . VAL A 1 124 ? 10.933 5.253 -8.440 1.00 77.25 124 VAL A O 1
ATOM 983 N N . ILE A 1 125 ? 10.452 4.947 -10.609 1.00 77.06 125 ILE A N 1
ATOM 984 C CA . ILE A 1 125 ? 11.819 5.179 -11.090 1.00 77.06 125 ILE A CA 1
ATOM 985 C C . ILE A 1 125 ? 12.274 6.600 -10.736 1.00 77.06 125 ILE A C 1
ATOM 987 O O . ILE A 1 125 ? 13.379 6.778 -10.227 1.00 77.06 125 ILE A O 1
ATOM 991 N N . SER A 1 126 ? 11.417 7.605 -10.943 1.00 81.44 126 SER A N 1
ATOM 992 C CA . SER A 1 126 ? 11.688 8.988 -10.535 1.00 81.44 126 SER A CA 1
ATOM 993 C C . SER A 1 126 ? 11.931 9.091 -9.025 1.00 81.44 126 SER A C 1
ATOM 995 O O . SER A 1 126 ? 12.906 9.708 -8.600 1.00 81.44 126 SER A O 1
ATOM 997 N N . TRP A 1 127 ? 11.122 8.407 -8.209 1.00 79.62 127 TRP A N 1
ATOM 998 C CA . TRP A 1 127 ? 11.326 8.343 -6.762 1.00 79.62 127 TRP A CA 1
ATOM 999 C C . TRP A 1 127 ? 12.637 7.648 -6.378 1.00 79.62 127 TRP A C 1
ATOM 1001 O O . TRP A 1 127 ? 13.411 8.231 -5.630 1.00 79.62 127 TRP A O 1
ATOM 1011 N N . ILE A 1 128 ? 12.942 6.465 -6.927 1.00 81.00 128 ILE A N 1
ATOM 1012 C CA . ILE A 1 128 ? 14.214 5.758 -6.692 1.00 81.00 128 ILE A CA 1
ATOM 1013 C C . ILE A 1 128 ? 15.394 6.668 -7.050 1.00 81.00 128 ILE A C 1
ATOM 1015 O O . ILE A 1 128 ? 16.372 6.729 -6.308 1.00 81.00 128 ILE A O 1
ATOM 1019 N N . LYS A 1 129 ? 15.304 7.399 -8.168 1.00 83.31 129 LYS A N 1
ATOM 1020 C CA . LYS A 1 129 ? 16.347 8.329 -8.614 1.00 83.31 129 LYS A CA 1
ATOM 1021 C C . LYS A 1 129 ? 16.506 9.514 -7.658 1.00 83.31 129 LYS A C 1
ATOM 1023 O O . LYS A 1 129 ? 17.639 9.880 -7.349 1.00 83.31 129 LYS A O 1
ATOM 1028 N N . MET A 1 130 ? 15.407 10.083 -7.157 1.00 80.75 130 MET A N 1
ATOM 1029 C CA . MET A 1 130 ? 15.455 11.135 -6.134 1.00 80.75 130 MET A CA 1
ATOM 1030 C C . MET A 1 130 ? 16.022 10.617 -4.804 1.00 80.75 130 MET A C 1
ATOM 1032 O O . MET A 1 130 ? 16.878 11.268 -4.211 1.00 80.75 130 MET A O 1
ATOM 1036 N N . GLU A 1 131 ? 15.630 9.419 -4.375 1.00 77.56 131 GLU A N 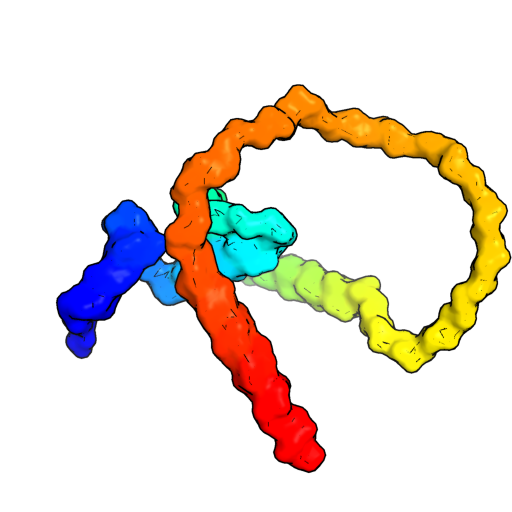1
ATOM 1037 C CA . GLU A 1 131 ? 16.078 8.791 -3.127 1.00 77.56 131 GLU A CA 1
ATOM 1038 C C . GLU A 1 131 ? 17.570 8.411 -3.168 1.00 77.56 131 GLU A C 1
ATOM 1040 O O . GLU A 1 131 ? 18.317 8.619 -2.210 1.00 77.56 131 GLU A O 1
ATOM 1045 N N . ALA A 1 132 ? 18.042 7.875 -4.299 1.00 73.25 132 ALA A N 1
ATOM 1046 C CA . ALA A 1 132 ? 19.462 7.612 -4.533 1.00 73.25 132 ALA A CA 1
ATOM 1047 C C . ALA A 1 132 ? 20.285 8.912 -4.551 1.00 73.25 132 ALA A C 1
ATOM 1049 O O . ALA A 1 132 ? 21.402 8.938 -4.034 1.00 73.25 132 ALA A O 1
ATOM 1050 N N . GLY A 1 133 ? 19.721 9.997 -5.093 1.00 65.75 133 GLY A N 1
ATOM 1051 C CA . GLY A 1 133 ? 20.325 11.329 -5.051 1.00 65.75 133 GLY A CA 1
ATOM 1052 C C . GLY A 1 133 ? 20.403 11.914 -3.637 1.00 65.75 133 GLY A C 1
ATOM 1053 O O . GLY A 1 133 ? 21.417 12.518 -3.289 1.00 65.75 133 GLY A O 1
ATOM 1054 N N . SER A 1 134 ? 19.379 11.698 -2.805 1.00 60.28 134 SER A N 1
ATOM 1055 C CA . SER A 1 134 ? 19.348 12.204 -1.426 1.00 60.28 134 SER A CA 1
ATOM 1056 C C . SER A 1 134 ? 20.346 11.474 -0.523 1.00 60.28 134 SER A C 1
ATOM 1058 O O . SER A 1 134 ? 21.122 12.123 0.172 1.00 60.28 134 SER A O 1
ATOM 1060 N N . ARG A 1 135 ? 20.451 10.139 -0.627 1.00 56.94 135 ARG A N 1
ATOM 1061 C CA . ARG A 1 135 ? 21.433 9.349 0.148 1.00 56.94 135 ARG A CA 1
ATOM 1062 C C . ARG A 1 135 ? 22.900 9.676 -0.151 1.00 56.94 135 ARG A C 1
ATOM 1064 O O . ARG A 1 135 ? 23.766 9.330 0.648 1.00 56.94 135 ARG A O 1
ATOM 1071 N N . ASN A 1 136 ? 23.204 10.326 -1.277 1.00 56.69 136 ASN A N 1
ATOM 1072 C CA . ASN A 1 136 ? 24.561 10.799 -1.558 1.00 56.69 136 ASN A CA 1
ATOM 1073 C C . ASN A 1 136 ? 24.901 12.105 -0.808 1.00 56.69 136 ASN A C 1
ATOM 1075 O O . ASN A 1 136 ? 26.075 12.398 -0.600 1.00 56.69 136 ASN A O 1
ATOM 1079 N N . LYS A 1 137 ? 23.906 12.890 -0.364 1.00 59.84 137 LYS A N 1
ATOM 1080 C CA . LYS A 1 137 ? 24.160 14.133 0.386 1.00 59.84 137 LYS A CA 1
ATOM 1081 C C . LYS A 1 137 ? 24.508 13.897 1.857 1.00 59.84 137 LYS A C 1
ATOM 1083 O O . LYS A 1 137 ? 25.303 14.657 2.398 1.00 59.84 137 LYS A O 1
ATOM 1088 N N . ASP A 1 138 ? 24.029 12.809 2.455 1.00 57.56 138 ASP A N 1
ATOM 1089 C CA . ASP A 1 138 ? 24.282 12.496 3.872 1.00 57.56 138 ASP A CA 1
ATOM 1090 C C . ASP A 1 138 ? 25.687 11.916 4.149 1.00 57.56 138 ASP A C 1
ATOM 1092 O O . ASP A 1 138 ? 26.023 11.623 5.293 1.00 57.56 138 ASP A O 1
ATOM 1096 N N . LYS A 1 139 ? 26.536 11.749 3.122 1.00 59.50 139 LYS A N 1
ATOM 1097 C CA . LYS A 1 139 ? 27.926 11.268 3.267 1.00 59.50 139 LYS A CA 1
ATOM 1098 C C . LYS A 1 139 ? 28.991 12.370 3.270 1.00 59.50 139 LYS A C 1
ATOM 1100 O O . LYS A 1 139 ? 30.175 12.049 3.220 1.00 59.50 139 LYS A O 1
ATOM 1105 N N . LYS A 1 140 ? 28.608 13.650 3.324 1.00 52.16 140 LYS A N 1
ATOM 1106 C CA . LYS A 1 140 ? 29.561 14.758 3.479 1.00 52.16 140 LYS A CA 1
ATOM 1107 C C . LYS A 1 140 ? 29.514 15.310 4.905 1.00 52.16 140 LYS A C 1
ATOM 1109 O O . LYS A 1 140 ? 28.885 16.336 5.145 1.00 52.16 140 LYS A O 1
ATOM 1114 N N . ILE A 1 141 ? 30.182 14.608 5.819 1.00 57.12 141 ILE A N 1
ATOM 1115 C CA . ILE A 1 141 ? 30.696 15.145 7.086 1.00 57.12 141 ILE A CA 1
ATOM 1116 C C . ILE A 1 141 ? 32.174 14.782 7.133 1.00 57.12 141 ILE A C 1
ATOM 1118 O O . ILE A 1 141 ? 32.470 13.588 6.901 1.00 57.12 141 ILE A O 1
#

Foldseek 3Di:
DQDPVNQVVQCVLAVHDDDDPVLVVQLLVLCVPPPPNDFSNRSSVVSVVVVVVVVVVPADPDNPVVVVVVVVVVVCCVVVPPPPPPDDPDDPDDDDDDDDDDPCPDPPPPVPDPPDRVPNCVVSVVVVVVVVVVVVVVPPD